Protein AF-A0A3S0CXZ5-F1 (afdb_monomer_lite)

Foldseek 3Di:
DAAFAFDDQDDPNHGDPFGQTLLRDDDDPPDDHHDHPVSQVVCPVHPHHHDPSRVVSVVVVVVVVD

Radius of gyration: 11.9 Å; chains: 1; bounding box: 29×24×34 Å

Structure (mmCIF, N/CA/C/O backbone):
data_AF-A0A3S0CXZ5-F1
#
_entry.id   AF-A0A3S0CXZ5-F1
#
loop_
_atom_site.group_PDB
_atom_site.id
_atom_site.type_symbol
_atom_site.label_atom_id
_atom_site.label_alt_id
_atom_site.label_comp_id
_atom_site.label_asym_id
_atom_site.label_entity_id
_atom_site.label_seq_id
_atom_site.pdbx_PDB_ins_code
_atom_site.Cartn_x
_atom_site.Cartn_y
_atom_site.Cartn_z
_atom_site.occupancy
_atom_site.B_iso_or_equiv
_atom_site.auth_seq_id
_atom_site.auth_comp_id
_atom_site.auth_asym_id
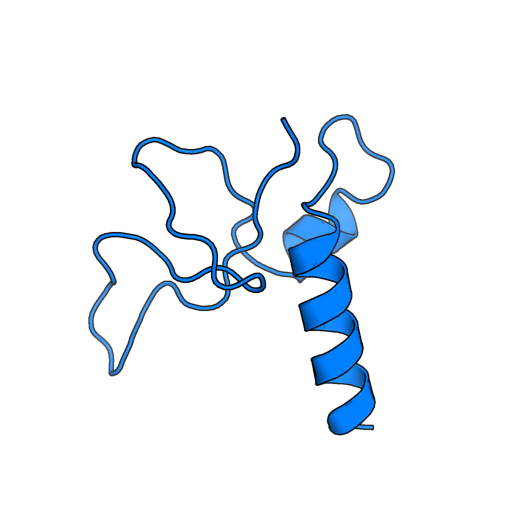_atom_site.auth_atom_id
_atom_site.pdbx_PDB_model_num
ATOM 1 N N . MET A 1 1 ? -12.637 8.839 -8.068 1.00 67.19 1 MET A N 1
ATOM 2 C CA . MET A 1 1 ? -12.246 7.455 -7.708 1.00 67.19 1 MET A CA 1
ATOM 3 C C . MET A 1 1 ? -11.299 7.530 -6.522 1.00 67.19 1 MET A C 1
ATOM 5 O O . MET A 1 1 ? -10.528 8.482 -6.490 1.00 67.19 1 MET A O 1
ATOM 9 N N . PRO A 1 2 ? -11.372 6.614 -5.542 1.00 82.75 2 PRO A N 1
ATOM 10 C CA . PRO A 1 2 ? -10.406 6.598 -4.450 1.00 82.75 2 PRO A CA 1
ATOM 11 C C . PRO A 1 2 ? -9.019 6.251 -4.992 1.00 82.75 2 PRO A C 1
ATOM 13 O O . PRO A 1 2 ? -8.901 5.432 -5.905 1.00 82.75 2 PRO A O 1
ATOM 16 N N . ALA A 1 3 ? -7.984 6.861 -4.431 1.00 92.69 3 ALA A N 1
ATOM 17 C CA . ALA A 1 3 ? -6.623 6.649 -4.897 1.00 92.69 3 ALA A CA 1
ATOM 18 C C . ALA A 1 3 ? -5.956 5.494 -4.154 1.00 92.69 3 ALA A C 1
ATOM 20 O O . ALA A 1 3 ? -6.138 5.319 -2.945 1.00 92.69 3 ALA A O 1
ATOM 21 N N . HIS A 1 4 ? -5.202 4.681 -4.886 1.00 95.88 4 HIS A N 1
ATOM 22 C CA . HIS A 1 4 ? -4.457 3.578 -4.293 1.00 95.88 4 HIS A CA 1
ATOM 23 C C . HIS A 1 4 ? -3.189 4.082 -3.609 1.00 95.88 4 HIS A C 1
ATOM 25 O O . HIS A 1 4 ? -2.680 5.150 -3.936 1.00 95.88 4 HIS A O 1
ATOM 31 N N . VAL A 1 5 ? -2.712 3.305 -2.641 1.00 96.56 5 VAL A N 1
ATOM 32 C CA . VAL A 1 5 ? -1.528 3.628 -1.845 1.00 96.56 5 VAL A CA 1
ATOM 33 C C . VAL A 1 5 ? -0.400 2.715 -2.277 1.00 96.56 5 VAL A C 1
ATOM 35 O O . VAL A 1 5 ? -0.561 1.490 -2.234 1.00 96.56 5 VAL A O 1
ATOM 38 N N . VAL A 1 6 ? 0.713 3.304 -2.694 1.00 96.31 6 VAL A N 1
ATOM 39 C CA . VAL A 1 6 ? 1.913 2.566 -3.075 1.00 96.31 6 VAL A CA 1
ATOM 40 C C . VAL A 1 6 ? 2.508 1.871 -1.846 1.00 96.31 6 VAL A C 1
ATOM 42 O O . VAL A 1 6 ? 2.547 2.416 -0.743 1.00 96.31 6 VAL A O 1
ATOM 45 N N . LYS A 1 7 ? 2.898 0.614 -2.046 1.00 96.00 7 LYS A N 1
ATOM 46 C CA . LYS A 1 7 ? 3.619 -0.229 -1.093 1.00 96.00 7 LYS A CA 1
ATOM 47 C C . LYS A 1 7 ? 5.103 -0.259 -1.443 1.00 96.00 7 LYS A C 1
ATOM 49 O O . LYS A 1 7 ? 5.928 0.001 -0.577 1.00 96.00 7 LYS A O 1
ATOM 54 N N . TYR A 1 8 ? 5.414 -0.527 -2.711 1.00 93.56 8 TYR A N 1
ATOM 55 C CA . TYR A 1 8 ? 6.781 -0.576 -3.217 1.00 93.56 8 TYR A CA 1
ATOM 56 C C . TYR A 1 8 ? 6.881 0.137 -4.564 1.00 93.56 8 TYR A C 1
ATOM 58 O O . TYR A 1 8 ? 6.135 -0.158 -5.499 1.00 93.56 8 TYR A O 1
ATOM 66 N N . GLU A 1 9 ? 7.832 1.064 -4.665 1.00 91.81 9 GLU A N 1
ATOM 67 C CA . GLU A 1 9 ? 8.275 1.643 -5.942 1.00 91.81 9 GLU A CA 1
ATOM 68 C C . GLU A 1 9 ? 9.523 0.948 -6.495 1.00 91.81 9 GLU A C 1
ATOM 70 O O . GLU A 1 9 ? 9.809 1.045 -7.689 1.00 91.81 9 GLU A O 1
ATOM 75 N N . TYR A 1 10 ? 10.259 0.247 -5.633 1.00 92.81 10 TYR A N 1
ATOM 76 C CA . TYR A 1 10 ? 11.480 -0.474 -5.963 1.00 92.81 10 TYR A CA 1
ATOM 77 C C . TYR A 1 10 ? 11.387 -1.901 -5.438 1.00 92.81 10 TYR A C 1
ATOM 79 O O . TYR A 1 10 ? 10.856 -2.126 -4.351 1.00 92.81 10 TYR A O 1
ATOM 87 N N . ASN A 1 11 ? 11.950 -2.839 -6.191 1.00 89.06 11 ASN A N 1
ATOM 88 C CA . ASN A 1 11 ? 12.184 -4.207 -5.754 1.00 89.06 11 ASN A CA 1
ATOM 89 C C . ASN A 1 11 ? 13.646 -4.565 -6.042 1.00 89.06 11 ASN A C 1
ATOM 91 O O . ASN A 1 11 ? 14.114 -4.331 -7.156 1.00 89.06 11 ASN A O 1
ATOM 95 N N . ASP A 1 12 ? 14.379 -5.042 -5.035 1.00 90.38 12 ASP A N 1
ATOM 96 C CA . ASP A 1 12 ? 15.816 -5.357 -5.119 1.00 90.38 12 ASP A CA 1
ATOM 97 C C . ASP A 1 12 ? 16.671 -4.246 -5.771 1.00 90.38 12 ASP A C 1
ATOM 99 O O . ASP A 1 12 ? 17.566 -4.488 -6.579 1.00 90.38 12 ASP A O 1
ATOM 103 N N . GLY A 1 13 ? 16.364 -2.982 -5.452 1.00 92.69 13 GLY A N 1
ATOM 104 C CA . GLY A 1 13 ? 17.055 -1.805 -5.997 1.00 92.69 13 GLY A CA 1
ATOM 105 C C . GLY A 1 13 ? 16.642 -1.406 -7.421 1.00 92.69 13 GLY A C 1
ATOM 106 O O . GLY A 1 13 ? 17.076 -0.364 -7.913 1.00 92.69 13 GLY A O 1
ATOM 107 N N . VAL A 1 14 ? 15.764 -2.168 -8.077 1.00 93.88 14 VAL A N 1
ATOM 108 C CA . VAL A 1 14 ? 15.233 -1.861 -9.410 1.00 93.88 14 VAL A CA 1
ATOM 109 C C . VAL A 1 14 ? 13.897 -1.137 -9.287 1.00 93.88 14 VAL A C 1
ATOM 111 O O . VAL A 1 14 ? 12.976 -1.610 -8.623 1.00 93.88 14 VAL A O 1
ATOM 114 N N . LYS A 1 15 ? 13.770 0.011 -9.961 1.00 92.75 15 LYS A N 1
ATOM 115 C CA . LYS A 1 15 ? 12.511 0.763 -10.002 1.00 92.75 15 LYS A CA 1
ATOM 116 C C . LYS A 1 15 ? 11.461 0.003 -10.809 1.00 92.75 15 LYS A C 1
ATOM 118 O O . LYS A 1 15 ? 11.696 -0.355 -11.964 1.00 92.75 15 LYS A O 1
ATOM 123 N N . LEU A 1 16 ? 10.287 -0.202 -10.224 1.00 90.75 16 LEU A N 1
ATOM 124 C CA . LEU A 1 16 ? 9.182 -0.885 -10.883 1.00 90.75 16 L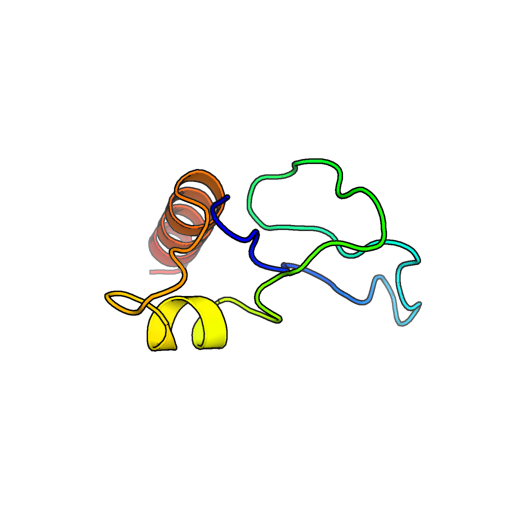EU A CA 1
ATOM 125 C C . LEU A 1 16 ? 8.567 0.002 -11.974 1.00 90.75 16 LEU A C 1
ATOM 127 O O . LEU A 1 16 ? 8.358 1.201 -11.785 1.00 90.75 16 LEU A O 1
ATOM 131 N N . ARG A 1 17 ? 8.223 -0.601 -13.120 1.00 89.12 17 ARG A N 1
ATOM 132 C CA . ARG A 1 17 ? 7.501 0.093 -14.207 1.00 89.12 17 ARG A CA 1
ATOM 133 C C . ARG A 1 17 ? 6.118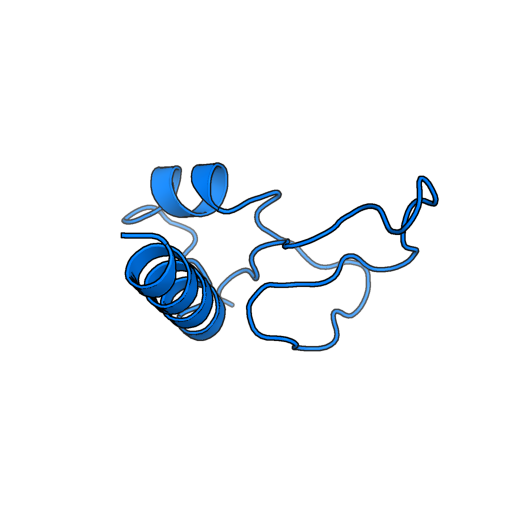 0.567 -13.755 1.00 89.12 17 ARG A C 1
ATOM 135 O O . ARG A 1 17 ? 5.643 1.607 -14.203 1.00 89.12 17 ARG A O 1
ATOM 142 N N . VAL A 1 18 ? 5.477 -0.221 -12.898 1.00 90.94 18 VAL A N 1
ATOM 143 C CA . VAL A 1 18 ? 4.217 0.093 -12.230 1.00 90.94 18 VAL A CA 1
ATOM 144 C C . VAL A 1 18 ? 4.424 -0.221 -10.751 1.00 90.94 18 VAL A C 1
ATOM 146 O O . VAL A 1 18 ? 4.854 -1.335 -10.454 1.00 90.94 18 VAL A O 1
ATOM 149 N N . PRO A 1 19 ? 4.161 0.723 -9.835 1.00 93.00 19 PRO A N 1
ATOM 150 C CA . PRO A 1 19 ? 4.352 0.475 -8.415 1.00 93.00 19 PRO A CA 1
ATOM 151 C C . PRO A 1 19 ? 3.372 -0.583 -7.910 1.00 93.00 19 PRO A C 1
ATOM 153 O O . PRO A 1 19 ? 2.218 -0.651 -8.346 1.00 93.00 19 PRO A O 1
ATOM 156 N N . GLU A 1 20 ? 3.814 -1.368 -6.935 1.00 94.56 20 GLU A N 1
ATOM 157 C CA . GLU A 1 20 ? 2.919 -2.242 -6.190 1.00 94.56 20 GLU A CA 1
ATOM 158 C C . GLU A 1 20 ? 2.116 -1.419 -5.191 1.00 94.56 20 GLU A C 1
ATOM 160 O O . GLU A 1 20 ? 2.645 -0.521 -4.537 1.00 94.56 20 GLU A O 1
ATOM 165 N N . VAL A 1 21 ? 0.834 -1.738 -5.037 1.00 96.44 21 VAL A N 1
ATOM 166 C CA . VAL A 1 21 ? -0.056 -1.063 -4.087 1.00 96.44 21 VAL A CA 1
ATOM 167 C C . VAL A 1 21 ? -0.490 -2.007 -2.979 1.00 96.44 21 VAL A C 1
ATOM 169 O O . VAL A 1 21 ? -0.633 -3.211 -3.181 1.00 96.44 21 VAL A O 1
ATOM 172 N N . TRP A 1 22 ? -0.795 -1.448 -1.810 1.00 97.06 22 TRP A N 1
ATOM 173 C CA . TRP A 1 22 ? -1.145 -2.218 -0.610 1.00 97.06 22 TRP A CA 1
ATOM 174 C C . TRP A 1 22 ? -2.320 -3.186 -0.780 1.00 97.06 22 TRP A C 1
ATOM 176 O O . TRP A 1 22 ? -2.375 -4.207 -0.104 1.00 97.06 22 TRP A O 1
ATOM 186 N N . CYS A 1 23 ? -3.268 -2.890 -1.674 1.00 96.00 23 CYS A N 1
ATOM 187 C CA . CYS A 1 23 ? -4.414 -3.766 -1.918 1.00 96.00 23 CYS A CA 1
ATOM 188 C C . CYS A 1 23 ? -4.170 -4.854 -2.978 1.00 96.00 23 CYS A C 1
ATOM 190 O O . CYS A 1 23 ? -5.117 -5.560 -3.320 1.00 96.00 23 CYS A O 1
ATOM 192 N N . GLY A 1 24 ? -2.962 -4.949 -3.544 1.00 94.56 24 GLY A N 1
ATOM 193 C CA . GLY A 1 24 ? -2.608 -5.929 -4.578 1.00 94.56 24 GLY A CA 1
ATOM 194 C C . GLY A 1 24 ? -3.309 -5.730 -5.926 1.00 94.56 24 GLY A C 1
ATOM 195 O O . GLY A 1 24 ? -3.237 -6.598 -6.789 1.00 94.56 24 GLY A O 1
ATOM 196 N N . ARG A 1 25 ? -4.019 -4.612 -6.125 1.00 92.94 25 ARG A N 1
ATOM 197 C CA . ARG A 1 25 ? -4.680 -4.317 -7.400 1.00 92.94 25 ARG A CA 1
ATOM 198 C C . ARG A 1 25 ? -3.650 -3.894 -8.443 1.00 92.94 25 ARG A C 1
ATOM 200 O O . ARG A 1 25 ? -2.830 -3.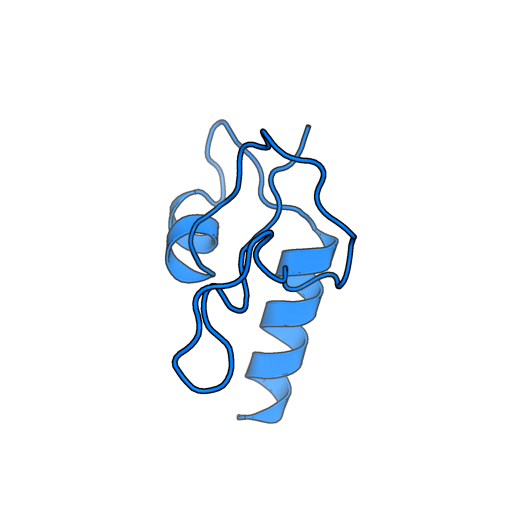024 -8.182 1.00 92.94 25 ARG A O 1
ATOM 207 N N . GLU A 1 26 ? -3.776 -4.436 -9.647 1.00 90.62 26 GLU A N 1
ATOM 208 C CA . GLU A 1 26 ? -2.998 -3.978 -10.795 1.00 90.62 26 GLU A CA 1
ATOM 209 C C . GLU A 1 26 ? -3.344 -2.521 -11.145 1.00 90.62 26 GLU A C 1
ATOM 211 O O . GLU A 1 26 ? -4.516 -2.157 -11.305 1.00 90.62 26 GLU A O 1
ATOM 216 N N . ILE A 1 27 ? -2.319 -1.675 -11.259 1.00 91.62 27 ILE A N 1
ATOM 217 C CA . ILE A 1 27 ? -2.475 -0.262 -11.601 1.00 91.62 27 ILE A CA 1
ATOM 218 C C . ILE A 1 27 ? -2.222 -0.053 -13.094 1.00 91.62 27 ILE A C 1
ATOM 220 O O . ILE A 1 27 ? -1.210 -0.482 -13.640 1.00 91.62 27 ILE A O 1
ATOM 224 N N . LYS A 1 28 ? -3.129 0.670 -13.757 1.00 86.25 28 LYS A N 1
ATOM 225 C CA . LYS A 1 28 ? -2.952 1.098 -15.151 1.00 86.25 28 LYS A CA 1
ATOM 226 C C . LYS A 1 28 ? -2.309 2.479 -15.189 1.00 86.25 28 LYS A C 1
ATOM 228 O O . LYS A 1 28 ? -2.804 3.399 -14.545 1.00 86.25 28 LYS A O 1
ATOM 233 N N . TYR A 1 29 ? -1.224 2.641 -15.938 1.00 78.94 29 TYR A N 1
ATOM 234 C CA . TYR A 1 29 ? -0.552 3.935 -16.059 1.00 78.94 29 TYR A CA 1
ATOM 235 C C . TYR A 1 29 ? -1.157 4.766 -17.207 1.00 78.94 29 TYR A C 1
ATOM 237 O O . TYR A 1 29 ? -1.391 4.202 -18.278 1.00 78.94 29 TYR A O 1
ATOM 245 N N . PRO A 1 30 ? -1.383 6.084 -17.032 1.00 81.56 30 PRO A N 1
ATOM 246 C CA . PRO A 1 30 ? -1.172 6.876 -15.816 1.00 81.56 30 PRO A CA 1
ATOM 247 C C . PRO A 1 30 ? -2.330 6.735 -14.811 1.00 81.56 30 PRO A C 1
ATOM 249 O O . PRO A 1 30 ? -3.499 6.753 -15.187 1.00 81.56 30 PRO A O 1
ATOM 252 N N . SER A 1 31 ? -2.006 6.638 -13.520 1.00 85.50 31 SER A N 1
ATOM 253 C CA . SER A 1 31 ? -2.980 6.671 -12.418 1.00 85.50 31 SER A CA 1
ATOM 254 C C . SER A 1 31 ? -2.506 7.619 -11.325 1.00 85.50 31 SER A C 1
ATOM 256 O O . SER A 1 31 ? -1.312 7.700 -11.049 1.00 85.50 31 SER A O 1
ATOM 258 N N . TRP A 1 32 ? -3.447 8.310 -10.683 1.00 89.31 32 TRP A N 1
ATOM 259 C CA . TRP A 1 32 ? -3.162 9.123 -9.503 1.00 89.31 32 TRP A CA 1
ATOM 260 C C . TRP A 1 32 ? -3.139 8.228 -8.254 1.00 89.31 32 TRP A C 1
ATOM 262 O O . TRP A 1 32 ? -4.109 7.511 -7.987 1.00 89.31 32 TRP A O 1
ATOM 272 N N . LEU A 1 33 ? -2.027 8.241 -7.518 1.00 93.94 33 LEU A N 1
ATOM 273 C CA . LEU A 1 33 ? -1.753 7.360 -6.379 1.00 93.94 33 LEU A CA 1
ATOM 274 C C . LEU A 1 33 ? -1.202 8.176 -5.205 1.00 93.94 33 LEU A C 1
ATOM 276 O O . LEU A 1 33 ? -0.507 9.169 -5.410 1.00 93.94 33 LEU A O 1
ATOM 280 N N . PHE A 1 34 ? -1.454 7.712 -3.983 1.00 95.12 34 PHE A N 1
ATOM 281 C CA . PHE A 1 34 ? -0.688 8.142 -2.816 1.00 95.12 34 PHE A CA 1
ATOM 282 C C . PHE A 1 34 ? 0.690 7.480 -2.854 1.00 95.12 34 PHE A C 1
ATOM 284 O O . PHE A 1 34 ? 0.771 6.263 -3.037 1.00 95.12 34 PHE A O 1
ATOM 291 N N . GLN A 1 35 ? 1.750 8.271 -2.668 1.00 93.62 35 GLN A N 1
ATOM 292 C CA . GLN A 1 35 ? 3.136 7.786 -2.745 1.00 93.62 35 GLN A CA 1
ATOM 293 C C . GLN A 1 35 ? 3.467 6.762 -1.653 1.00 93.62 35 GLN A C 1
ATOM 295 O O . GLN A 1 35 ? 4.306 5.898 -1.863 1.00 93.62 35 GLN A O 1
ATOM 300 N N . ASP A 1 36 ? 2.784 6.831 -0.510 1.00 94.88 36 ASP A N 1
ATOM 301 C CA . ASP A 1 36 ? 2.992 5.933 0.621 1.00 94.88 36 ASP A CA 1
ATOM 302 C C . ASP A 1 36 ? 1.831 6.035 1.633 1.00 94.88 36 ASP A C 1
ATOM 304 O O . ASP A 1 36 ? 0.873 6.804 1.467 1.00 94.88 36 ASP A O 1
ATOM 308 N N . ALA A 1 37 ? 1.917 5.233 2.698 1.00 95.19 37 ALA A N 1
ATOM 309 C CA . ALA A 1 37 ? 0.927 5.192 3.770 1.00 95.19 37 ALA A CA 1
ATOM 310 C C . ALA A 1 37 ? 0.842 6.494 4.590 1.00 95.19 37 ALA A C 1
ATOM 312 O O . ALA A 1 37 ? -0.247 6.827 5.056 1.00 95.19 37 ALA A O 1
ATOM 313 N N . GLN A 1 38 ? 1.937 7.247 4.743 1.00 94.69 38 GLN A N 1
ATOM 314 C CA . GLN A 1 38 ? 1.942 8.515 5.482 1.00 94.69 38 GLN A CA 1
ATOM 315 C C . GLN A 1 38 ? 1.179 9.587 4.703 1.00 94.69 38 GLN A C 1
ATOM 317 O O . GLN A 1 38 ? 0.303 10.246 5.258 1.00 94.69 38 GLN A O 1
ATOM 322 N N . HIS A 1 39 ? 1.423 9.695 3.397 1.00 93.50 39 HIS A N 1
ATOM 323 C CA . HIS A 1 39 ? 0.656 10.559 2.505 1.00 93.50 39 HIS A CA 1
ATOM 324 C C . HIS A 1 39 ? -0.839 10.221 2.514 1.00 93.50 39 HIS A C 1
ATOM 326 O O . HIS A 1 39 ? -1.675 11.122 2.574 1.00 93.50 39 HIS A O 1
ATOM 332 N N . ALA A 1 40 ? -1.189 8.932 2.490 1.00 94.69 40 ALA A N 1
ATOM 333 C CA . ALA A 1 40 ? -2.582 8.496 2.577 1.00 94.69 40 ALA A CA 1
ATOM 334 C C . ALA A 1 40 ? -3.231 8.860 3.925 1.00 94.69 40 ALA 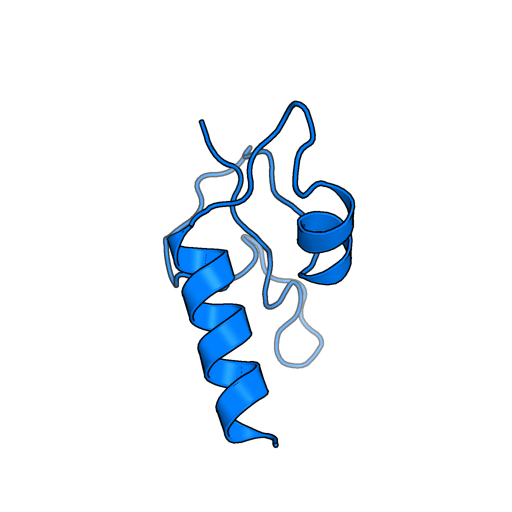A C 1
ATOM 336 O O . ALA A 1 40 ? -4.400 9.247 3.952 1.00 94.69 40 ALA A O 1
ATOM 337 N N . ALA A 1 41 ? -2.485 8.754 5.029 1.00 92.81 41 ALA A N 1
ATOM 338 C CA . ALA A 1 41 ? -2.949 9.124 6.363 1.00 92.81 41 ALA A CA 1
ATOM 339 C C . ALA A 1 41 ? -3.131 10.641 6.511 1.00 92.81 41 ALA A C 1
ATOM 341 O O . ALA A 1 41 ? -4.160 11.082 7.014 1.00 92.81 41 ALA A O 1
ATOM 342 N N . LEU A 1 42 ? -2.187 11.443 6.010 1.00 92.88 42 LEU A N 1
ATOM 343 C CA . LEU A 1 42 ? -2.284 12.908 5.995 1.00 92.88 42 LEU A CA 1
ATOM 344 C C . LEU A 1 42 ? -3.472 13.404 5.162 1.00 92.88 42 LEU A C 1
ATOM 346 O O . LEU A 1 42 ? -4.081 14.418 5.489 1.00 92.88 42 LEU A O 1
ATOM 350 N N . ALA A 1 43 ? -3.821 12.681 4.098 1.00 89.75 43 ALA A N 1
ATOM 351 C CA . ALA A 1 43 ? -4.982 12.983 3.270 1.00 89.75 43 ALA A CA 1
ATOM 352 C C . ALA A 1 43 ? -6.314 12.464 3.845 1.00 89.75 43 ALA A C 1
ATOM 354 O O . ALA A 1 43 ? -7.372 12.723 3.260 1.00 89.75 43 ALA A O 1
ATOM 355 N N . ALA A 1 44 ? -6.305 11.727 4.961 1.00 84.69 44 ALA A N 1
ATOM 356 C CA . ALA A 1 44 ? -7.524 11.199 5.562 1.00 84.69 44 ALA A CA 1
ATOM 357 C C . ALA A 1 44 ? -8.461 12.344 5.987 1.00 84.69 44 ALA A C 1
ATOM 359 O O . ALA A 1 44 ? -8.062 13.281 6.669 1.00 84.69 44 ALA A O 1
ATOM 360 N N . GLY A 1 45 ? -9.724 12.279 5.553 1.00 80.94 45 GLY A N 1
ATOM 361 C CA . GLY A 1 45 ? -10.697 13.364 5.759 1.00 80.94 45 GLY A CA 1
ATOM 362 C C . GLY A 1 45 ? -10.600 14.520 4.751 1.00 80.94 45 GLY A C 1
ATOM 363 O O . GLY A 1 45 ? -11.422 15.430 4.801 1.00 80.94 45 GLY A O 1
ATOM 364 N N . GLY A 1 46 ? -9.653 14.470 3.809 1.00 85.38 46 GLY A N 1
ATOM 365 C CA . GLY A 1 46 ? -9.516 15.435 2.720 1.00 85.38 46 GLY A CA 1
ATOM 366 C C . GLY A 1 46 ? -10.424 15.166 1.511 1.00 85.38 46 GLY A C 1
ATOM 367 O O . GLY A 1 46 ? -11.267 14.263 1.496 1.00 85.38 46 GLY A O 1
ATOM 368 N N . SER A 1 47 ? -10.220 15.952 0.451 1.00 85.19 47 SER A N 1
ATOM 369 C CA . SER A 1 47 ? -10.993 15.881 -0.800 1.00 85.19 47 SER A CA 1
ATOM 370 C C . SER A 1 47 ? -10.743 14.606 -1.612 1.00 85.19 47 SER A C 1
ATOM 372 O O . SER A 1 47 ? -11.620 14.180 -2.366 1.00 85.19 47 SER A O 1
ATOM 374 N N . ILE A 1 48 ? -9.580 13.966 -1.447 1.00 88.25 48 ILE A N 1
ATOM 375 C CA . ILE A 1 48 ? -9.260 12.693 -2.095 1.00 88.25 48 ILE A CA 1
ATOM 376 C C . ILE A 1 48 ? -9.146 11.602 -1.043 1.00 88.25 48 ILE A C 1
ATOM 378 O O . ILE A 1 48 ? -8.285 11.628 -0.172 1.00 88.25 48 ILE A O 1
ATOM 382 N N . GLN A 1 49 ? -10.029 10.617 -1.157 1.00 91.50 49 GLN A N 1
ATOM 383 C CA . GLN A 1 49 ? -10.112 9.522 -0.205 1.00 91.50 49 GLN A CA 1
ATOM 384 C C . GLN A 1 49 ? -9.167 8.376 -0.603 1.00 91.50 49 GLN A C 1
ATOM 386 O O . GLN A 1 49 ? -9.150 7.977 -1.778 1.00 91.50 49 GLN A O 1
ATOM 391 N N . PRO A 1 50 ? -8.417 7.796 0.349 1.00 94.12 50 PRO A N 1
ATOM 392 C CA . PRO A 1 50 ? -7.610 6.616 0.090 1.00 94.12 50 PRO A CA 1
ATOM 393 C C . PRO A 1 50 ? -8.473 5.382 -0.164 1.00 94.12 50 PRO A C 1
ATOM 395 O O . PRO A 1 50 ? -9.591 5.226 0.335 1.00 94.12 50 PRO A O 1
ATOM 398 N N . CYS A 1 51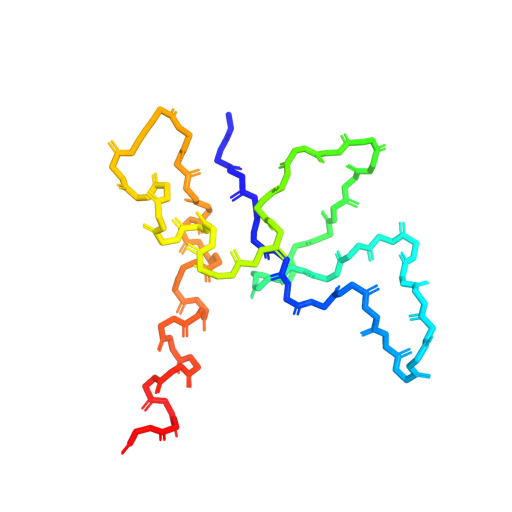 ? -7.940 4.466 -0.968 1.00 94.75 51 CYS A N 1
ATOM 399 C CA . CYS A 1 51 ? -8.568 3.184 -1.231 1.00 94.75 51 CYS A CA 1
ATOM 400 C C . CYS A 1 51 ? -8.761 2.416 0.082 1.00 94.75 51 CYS A C 1
ATOM 402 O O . CYS A 1 51 ? -7.794 2.030 0.738 1.00 94.75 51 CYS A O 1
ATOM 404 N N . LYS A 1 52 ? -10.018 2.117 0.429 1.00 94.75 52 LYS A N 1
ATOM 405 C CA . LYS A 1 52 ? -10.370 1.379 1.655 1.00 94.75 52 LYS A CA 1
ATOM 406 C C . LYS A 1 52 ? -9.643 0.037 1.775 1.00 94.75 52 LYS A C 1
ATOM 408 O O . LYS A 1 52 ? -9.283 -0.359 2.876 1.00 94.75 52 LYS A O 1
ATOM 413 N N . ALA A 1 53 ? -9.422 -0.659 0.657 1.00 96.81 53 ALA A N 1
ATOM 414 C CA . ALA A 1 53 ? -8.689 -1.923 0.656 1.00 96.81 53 ALA A CA 1
ATOM 415 C C . ALA A 1 53 ? -7.197 -1.727 0.972 1.00 96.81 53 ALA A C 1
ATOM 417 O O . ALA A 1 53 ? -6.631 -2.536 1.699 1.00 96.81 53 ALA A O 1
ATOM 418 N N . CYS A 1 54 ? -6.581 -0.639 0.490 1.00 96.81 54 CYS A N 1
ATOM 419 C CA . CYS A 1 54 ? -5.210 -0.286 0.860 1.00 96.81 54 CYS A CA 1
ATOM 420 C C . CYS A 1 54 ? -5.119 0.013 2.358 1.00 96.81 54 CYS A C 1
ATOM 422 O O . CYS A 1 54 ? -4.277 -0.563 3.032 1.00 96.81 54 CYS A O 1
ATOM 424 N N . ILE A 1 55 ? -6.025 0.842 2.890 1.00 96.19 55 ILE A N 1
ATOM 425 C CA . ILE A 1 55 ? -6.032 1.191 4.319 1.00 96.19 55 ILE A CA 1
ATOM 426 C C . ILE A 1 55 ? -6.215 -0.050 5.200 1.00 96.19 55 ILE A C 1
ATOM 428 O O . ILE A 1 55 ? -5.469 -0.229 6.155 1.00 96.19 55 ILE A O 1
ATOM 432 N N . LYS A 1 56 ? -7.139 -0.955 4.850 1.00 96.81 56 LYS A N 1
ATOM 433 C CA . LYS A 1 56 ? -7.313 -2.224 5.578 1.00 96.81 56 LYS A CA 1
ATOM 434 C C . LYS A 1 56 ? -6.052 -3.089 5.567 1.00 96.81 56 LYS A C 1
ATOM 436 O O . LYS A 1 56 ? -5.733 -3.684 6.588 1.00 96.81 56 LYS A O 1
ATOM 441 N N . ALA A 1 57 ? -5.355 -3.172 4.434 1.00 97.69 57 ALA A N 1
ATOM 442 C CA . ALA A 1 57 ? -4.117 -3.940 4.335 1.00 97.69 57 ALA A CA 1
ATOM 443 C C . ALA A 1 57 ? -2.988 -3.323 5.178 1.00 97.69 57 ALA A C 1
ATOM 445 O O . ALA A 1 57 ? -2.274 -4.059 5.849 1.00 97.69 57 ALA A O 1
ATOM 446 N N . ILE A 1 58 ? -2.877 -1.989 5.191 1.00 96.44 58 ILE A N 1
ATOM 447 C CA . ILE A 1 58 ? -1.910 -1.255 6.021 1.00 96.44 58 ILE A CA 1
ATOM 448 C C . ILE A 1 58 ? -2.182 -1.505 7.507 1.00 96.44 58 ILE A C 1
ATOM 450 O O . ILE A 1 58 ? -1.274 -1.912 8.221 1.00 96.44 58 ILE A O 1
ATOM 454 N N . ILE A 1 59 ? -3.427 -1.314 7.962 1.00 96.25 59 ILE A N 1
ATOM 455 C CA . ILE A 1 59 ? -3.809 -1.538 9.367 1.00 96.25 59 ILE A CA 1
ATOM 456 C C . ILE A 1 59 ? -3.511 -2.981 9.774 1.00 96.25 59 ILE A C 1
ATOM 458 O O . ILE A 1 59 ? -2.830 -3.192 10.768 1.00 96.25 59 ILE A O 1
ATOM 462 N N . LYS A 1 60 ? -3.934 -3.959 8.963 1.00 97.06 60 LYS A N 1
ATOM 463 C CA . LYS A 1 60 ? -3.683 -5.378 9.235 1.00 97.06 60 LYS A CA 1
ATOM 464 C C . LYS A 1 60 ? -2.190 -5.686 9.378 1.00 97.06 60 LYS A C 1
ATOM 466 O O . LYS A 1 60 ? -1.828 -6.478 10.235 1.00 97.06 60 LYS A O 1
ATOM 471 N N . GLN A 1 61 ? -1.341 -5.105 8.528 1.00 96.38 61 GLN A N 1
ATOM 472 C CA . GLN A 1 61 ? 0.105 -5.305 8.631 1.00 96.38 61 GLN A CA 1
ATOM 473 C C . GLN A 1 61 ? 0.651 -4.682 9.917 1.00 96.38 61 GLN A C 1
ATOM 475 O O . GLN A 1 61 ? 1.416 -5.327 10.616 1.00 96.38 61 GLN A O 1
ATOM 480 N N . LEU A 1 62 ? 0.246 -3.454 10.251 1.00 95.50 62 LEU A N 1
ATOM 481 C CA . LEU A 1 62 ? 0.705 -2.777 11.465 1.00 95.50 62 LEU A CA 1
ATOM 482 C C . LEU A 1 62 ? 0.272 -3.516 12.738 1.00 95.50 62 LEU A C 1
ATOM 484 O O . LEU A 1 62 ? 1.064 -3.629 13.661 1.00 95.50 62 LEU A O 1
ATOM 488 N N . GLU A 1 63 ? -0.942 -4.067 12.772 1.00 96.69 63 GLU A N 1
ATOM 489 C CA . GLU A 1 63 ? -1.434 -4.898 13.882 1.00 96.69 63 GLU A CA 1
ATOM 490 C C . GLU A 1 63 ? -0.639 -6.199 14.075 1.00 96.69 63 GLU A C 1
ATOM 492 O O . GLU A 1 63 ? -0.682 -6.767 15.158 1.00 96.69 63 GLU A O 1
ATOM 497 N N . GLN A 1 64 ? 0.061 -6.694 13.048 1.00 95.88 64 GLN A N 1
ATOM 498 C CA . GLN A 1 64 ? 0.903 -7.895 13.148 1.00 95.88 64 GLN A CA 1
ATOM 499 C C . GLN A 1 64 ? 2.304 -7.608 13.702 1.00 95.88 64 GLN A C 1
ATOM 501 O O . GLN A 1 64 ? 2.971 -8.536 14.150 1.00 95.88 64 GLN A O 1
ATOM 506 N N . GLU A 1 65 ? 2.751 -6.354 13.638 1.00 92.00 65 GLU A N 1
ATOM 507 C CA . GLU A 1 65 ? 4.071 -5.907 14.105 1.00 92.00 65 GLU A CA 1
ATOM 508 C C . GLU A 1 65 ? 4.026 -5.341 15.541 1.00 92.00 65 GLU A C 1
ATOM 510 O O . GLU A 1 65 ? 5.060 -4.939 16.078 1.00 92.00 65 GLU A O 1
ATOM 515 N N . LEU A 1 66 ? 2.830 -5.275 16.141 1.00 84.12 66 LEU A N 1
ATOM 516 C CA . LEU A 1 66 ? 2.552 -4.799 17.502 1.00 84.12 66 LEU A CA 1
ATOM 517 C C . LEU A 1 66 ? 2.369 -5.972 18.471 1.00 84.12 66 LEU A C 1
ATOM 519 O O . LEU A 1 66 ? 2.846 -5.838 19.620 1.00 84.12 66 LEU A O 1
#

Sequence (66 aa):
MPAHVVKYEYNDGVKLRVPEVWCGREIKYPSWLFQDAQHAALAAGGSIQPCKACIKAIIKQLEQEL

pLDDT: mean 91.95, std 5.38, range [67.19, 97.69]

Secondary structure (DSSP, 8-state):
-PBEEEEEEEETTEEEEEEEETT-PPPPSS--EESSHHHHHHTTTSSSPBPHHHHHHHHHHHHH--